Protein AF-A0A822Z451-F1 (afdb_monomer_lite)

Foldseek 3Di:
DPPVCPPPDDDDPDDDPLVVVQVVQVVLAAWDQQPVVDDPVDPPDDPGRIDHHHDDDRDDDDPPDPPPDD

Organism: Nelumbo nucifera (NCBI:txid4432)

InterPro domains:
  IPR020095 Pseudouridine synthase I, TruA, C-terminal [G3DSA:3.30.70.660] (1-68)
  IPR020103 Pseudouridine synthase, catalytic domain superfamily [SSF55120] (2-60)

Radius of gyration: 17.87 Å; chains: 1; bounding box: 38×42×35 Å

Sequence (70 aa):
MDPFQRLYAYHNAYRLNTVAMREAAKYFIGKHDFSAFVNASRNDISPDPLKHIFRFDVIEMVCIKPLTTI

Secondary structure (DSSP, 8-state):
--GGGTTTSPPPSSPP-HHHHHHHHHTTSEEEE-GGGS-TT-SS--S--EEEES----------------

Structure (mmCIF, N/CA/C/O backbone):
data_AF-A0A822Z451-F1
#
_entry.id   AF-A0A822Z451-F1
#
loop_
_atom_site.group_PDB
_atom_site.id
_atom_site.type_symbol
_atom_site.label_atom_id
_atom_site.label_alt_id
_atom_site.label_comp_id
_atom_site.label_asym_id
_atom_site.label_entity_id
_atom_site.label_seq_id
_atom_site.pdbx_PDB_ins_code
_atom_site.Cartn_x
_atom_site.Cartn_y
_atom_site.Cartn_z
_atom_site.occupancy
_atom_site.B_iso_or_equiv
_atom_site.auth_seq_id
_atom_site.auth_comp_id
_atom_site.auth_asym_id
_atom_site.auth_atom_id
_atom_site.pdbx_PDB_model_num
ATOM 1 N N . MET A 1 1 ? -18.939 11.079 -4.723 1.00 79.06 1 MET A N 1
ATOM 2 C CA . MET A 1 1 ? -17.818 11.381 -5.638 1.00 79.06 1 MET A CA 1
ATOM 3 C C . MET A 1 1 ? -17.754 12.887 -5.846 1.00 79.06 1 MET A C 1
ATOM 5 O O . MET A 1 1 ? -18.808 13.475 -6.040 1.00 79.06 1 MET A O 1
ATOM 9 N N . ASP A 1 2 ? -16.567 13.492 -5.757 1.00 84.81 2 ASP A N 1
ATOM 10 C CA . ASP A 1 2 ? -16.332 14.880 -6.180 1.00 84.81 2 ASP A CA 1
ATOM 11 C C . ASP A 1 2 ? -16.006 14.879 -7.689 1.00 84.81 2 ASP A C 1
ATOM 13 O O . ASP A 1 2 ? -14.974 14.315 -8.073 1.00 84.81 2 ASP A O 1
ATOM 17 N N . PRO A 1 3 ? -16.861 15.460 -8.556 1.00 90.38 3 PRO A N 1
ATOM 18 C CA . PRO A 1 3 ? -16.642 15.475 -10.001 1.00 90.38 3 PRO A CA 1
ATOM 19 C C . PRO A 1 3 ? -15.310 16.099 -10.424 1.00 90.38 3 PRO A C 1
ATOM 21 O O . PRO A 1 3 ? -14.731 15.661 -11.419 1.00 90.38 3 PRO A O 1
ATOM 24 N N . PHE A 1 4 ? -14.792 17.066 -9.662 1.00 93.75 4 PHE A N 1
ATOM 25 C CA . PHE A 1 4 ? -13.530 17.739 -9.972 1.00 93.75 4 PHE A CA 1
ATOM 26 C C . PHE A 1 4 ? -12.307 16.851 -9.711 1.00 93.75 4 PHE A C 1
ATOM 28 O O . PHE A 1 4 ? -11.249 17.073 -10.293 1.00 93.75 4 PHE A O 1
ATOM 35 N N . GLN A 1 5 ? -12.451 15.809 -8.887 1.00 90.69 5 GLN A N 1
ATOM 36 C CA . GLN A 1 5 ? -11.375 14.873 -8.547 1.00 90.69 5 GLN A CA 1
ATOM 37 C C . GLN A 1 5 ? -11.465 13.5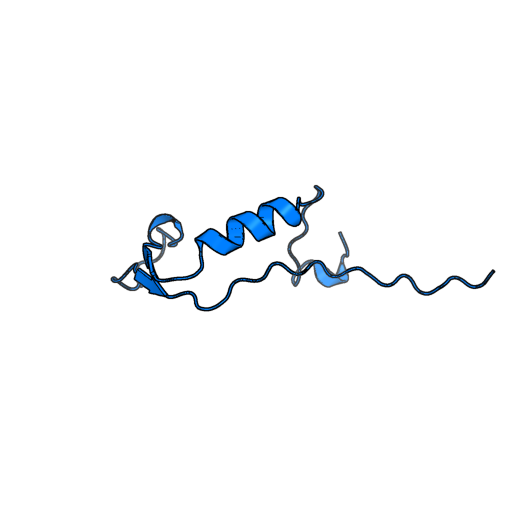41 -9.307 1.00 90.69 5 GLN A C 1
ATOM 39 O O . GLN A 1 5 ? -10.621 12.673 -9.106 1.00 90.69 5 GLN A O 1
ATOM 44 N N . ARG A 1 6 ? -12.449 13.352 -10.204 1.00 91.19 6 ARG A N 1
ATOM 45 C CA . ARG A 1 6 ? -12.745 12.050 -10.845 1.00 91.19 6 ARG A CA 1
ATOM 46 C C . ARG A 1 6 ? -11.540 11.381 -11.522 1.00 91.19 6 ARG A C 1
ATOM 48 O O . ARG A 1 6 ? -11.475 10.158 -11.554 1.00 91.19 6 ARG A O 1
ATOM 55 N N . LEU A 1 7 ? -10.625 12.165 -12.092 1.00 94.06 7 LEU A N 1
ATOM 56 C CA . LEU A 1 7 ? -9.433 11.660 -12.790 1.00 94.06 7 LEU A CA 1
ATOM 57 C C . LEU A 1 7 ? -8.172 11.635 -11.912 1.00 94.06 7 LEU A C 1
ATOM 59 O O . LEU A 1 7 ? -7.141 11.133 -12.347 1.00 94.06 7 LEU A O 1
ATOM 63 N N . TYR A 1 8 ? -8.254 12.173 -10.694 1.00 92.75 8 TYR A N 1
ATOM 64 C CA . TYR A 1 8 ? -7.108 12.397 -9.809 1.00 92.75 8 TYR A CA 1
ATOM 65 C C . TYR A 1 8 ? -7.212 11.636 -8.485 1.00 92.75 8 TYR A C 1
ATOM 67 O O . TYR A 1 8 ? -6.208 11.449 -7.804 1.00 92.75 8 TYR A O 1
ATOM 75 N N . ALA A 1 9 ? -8.405 11.158 -8.130 1.00 91.06 9 ALA A N 1
ATOM 76 C CA . ALA A 1 9 ? -8.645 10.363 -6.940 1.00 91.06 9 ALA A CA 1
ATOM 77 C C . ALA A 1 9 ? -9.532 9.160 -7.265 1.00 91.06 9 ALA A C 1
ATOM 79 O O . ALA A 1 9 ? -10.570 9.277 -7.919 1.00 91.06 9 ALA A O 1
ATOM 80 N N . TYR A 1 10 ? -9.147 7.997 -6.746 1.00 91.69 10 TYR A N 1
ATOM 81 C CA . TYR A 1 10 ? -9.994 6.818 -6.814 1.00 91.69 10 TYR A CA 1
ATOM 82 C C . TYR A 1 10 ? -11.145 6.943 -5.809 1.00 91.69 10 TYR A C 1
ATOM 84 O O . TYR A 1 10 ? -10.924 7.066 -4.603 1.00 91.69 10 TYR A O 1
ATOM 92 N N . HIS A 1 11 ? -12.388 6.904 -6.295 1.00 91.44 11 HIS A N 1
ATOM 93 C CA . HIS A 1 11 ? -13.562 6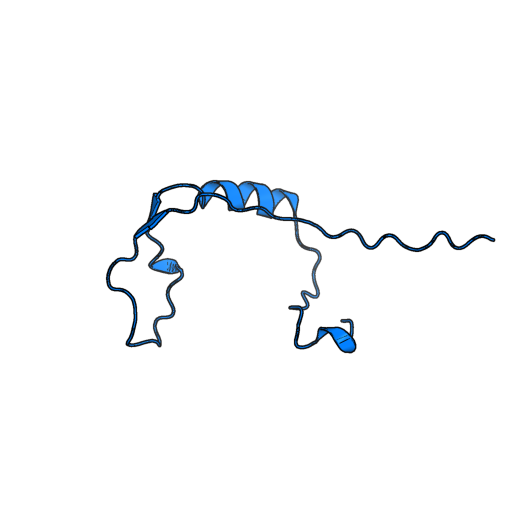.928 -5.429 1.00 91.44 11 HIS A CA 1
ATOM 94 C C . HIS A 1 11 ? -13.909 5.515 -4.951 1.00 91.44 11 HIS A C 1
ATOM 96 O O . HIS A 1 11 ? -14.285 4.661 -5.749 1.00 91.44 11 HIS A O 1
ATOM 102 N N . ASN A 1 12 ? -13.855 5.294 -3.638 1.00 91.12 12 ASN A N 1
ATOM 103 C CA . ASN A 1 12 ? -14.463 4.126 -3.011 1.00 91.12 12 ASN A CA 1
ATOM 104 C C . ASN A 1 12 ? -15.833 4.513 -2.432 1.00 91.12 12 ASN A C 1
ATOM 106 O O . ASN A 1 12 ? -15.930 5.478 -1.673 1.00 91.12 12 ASN A O 1
ATOM 110 N N . ALA A 1 13 ? -16.883 3.775 -2.800 1.00 92.44 13 ALA A N 1
ATOM 111 C CA . ALA A 1 13 ? -18.233 3.989 -2.280 1.00 92.44 13 ALA A CA 1
ATOM 112 C C . ALA A 1 13 ? -18.364 3.584 -0.800 1.00 92.44 13 ALA A C 1
ATOM 114 O O . ALA A 1 13 ? -19.245 4.077 -0.099 1.00 92.44 13 ALA A O 1
ATOM 115 N N . TYR A 1 14 ? -17.479 2.706 -0.320 1.00 92.50 14 TYR A N 1
ATOM 116 C CA . TYR A 1 14 ? -17.489 2.192 1.042 1.00 92.50 14 TYR A CA 1
ATOM 117 C C . TYR A 1 14 ? -16.430 2.857 1.911 1.00 92.50 14 TYR A C 1
ATOM 119 O O . TYR A 1 14 ? -15.354 3.252 1.452 1.00 92.50 14 TYR A O 1
ATOM 127 N N . ARG A 1 15 ? -16.726 2.930 3.211 1.00 91.12 15 ARG A N 1
ATOM 128 C CA . ARG A 1 15 ? -15.776 3.431 4.199 1.00 91.12 15 ARG A CA 1
ATOM 129 C C . ARG A 1 15 ? -14.638 2.429 4.369 1.00 91.12 15 ARG A C 1
ATOM 131 O O . ARG A 1 15 ? -14.866 1.266 4.690 1.00 91.12 15 ARG A O 1
ATOM 138 N N . LEU A 1 16 ? -13.414 2.903 4.181 1.00 93.25 16 LEU A N 1
ATOM 139 C CA . LEU A 1 16 ? -12.213 2.111 4.402 1.00 93.25 16 LEU A CA 1
ATOM 140 C C . LEU A 1 16 ? -11.915 1.977 5.899 1.00 93.25 16 LEU A C 1
ATOM 142 O O . LEU A 1 16 ? -12.109 2.913 6.676 1.00 93.25 16 LEU A O 1
ATOM 146 N N . ASN A 1 17 ? -11.402 0.815 6.301 1.00 95.75 17 ASN A N 1
ATOM 147 C CA . ASN A 1 17 ? -10.879 0.607 7.647 1.00 95.75 17 ASN A CA 1
ATOM 148 C C . ASN A 1 17 ? -9.395 0.998 7.682 1.00 95.75 17 ASN A C 1
ATOM 150 O O . ASN A 1 17 ? -8.515 0.173 7.437 1.00 95.75 17 ASN A O 1
ATOM 154 N N . THR A 1 18 ? -9.121 2.267 7.991 1.00 94.94 18 THR A N 1
ATOM 155 C CA . THR A 1 18 ? -7.753 2.809 7.997 1.00 94.94 18 THR A C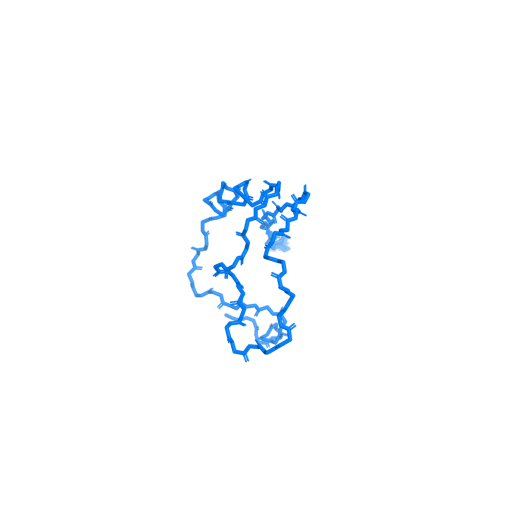A 1
ATOM 156 C C . THR A 1 18 ? -6.868 2.169 9.066 1.00 94.94 18 THR A C 1
ATOM 158 O O . THR A 1 18 ? -5.660 2.082 8.870 1.00 94.94 18 THR A O 1
ATOM 161 N N . VAL A 1 19 ? -7.442 1.648 10.156 1.00 96.44 19 VAL A N 1
ATOM 162 C CA . VAL A 1 19 ? -6.695 0.894 11.177 1.00 96.44 19 VAL A CA 1
ATOM 163 C C . VAL A 1 19 ? -6.183 -0.422 10.596 1.00 96.44 19 VAL A C 1
ATOM 165 O O . VAL A 1 19 ? -4.983 -0.670 10.618 1.00 96.44 19 VAL A O 1
ATOM 168 N N . ALA A 1 20 ? -7.065 -1.224 9.993 1.00 97.88 20 ALA A N 1
ATOM 169 C CA . ALA A 1 20 ? -6.674 -2.487 9.367 1.00 97.88 20 ALA A CA 1
ATOM 170 C C . ALA A 1 20 ? -5.672 -2.283 8.218 1.00 97.88 20 ALA A C 1
ATOM 172 O O . ALA A 1 20 ? -4.725 -3.050 8.081 1.00 97.88 20 ALA A O 1
ATOM 173 N N . MET A 1 21 ? -5.835 -1.221 7.423 1.00 97.69 21 MET A N 1
ATOM 174 C CA . MET A 1 21 ? -4.886 -0.883 6.357 1.00 97.69 21 MET A CA 1
ATOM 175 C C . MET A 1 21 ? -3.504 -0.505 6.901 1.00 97.69 21 MET A C 1
ATOM 177 O O . MET A 1 21 ? -2.501 -0.908 6.321 1.00 97.69 21 MET A O 1
ATOM 181 N N . ARG A 1 22 ? -3.433 0.243 8.014 1.00 97.75 22 ARG A N 1
ATOM 182 C CA . ARG A 1 22 ? -2.159 0.568 8.679 1.00 97.75 22 ARG A CA 1
ATOM 183 C C . ARG A 1 22 ? -1.473 -0.677 9.228 1.00 97.75 22 ARG A C 1
ATOM 185 O O . ARG A 1 22 ? -0.262 -0.795 9.090 1.00 97.75 22 ARG A O 1
ATOM 192 N N . GLU A 1 23 ? -2.227 -1.608 9.809 1.00 98.25 23 GLU A N 1
ATOM 193 C CA . GLU A 1 23 ? -1.667 -2.892 10.242 1.00 98.25 23 GLU A CA 1
ATOM 194 C C . GLU A 1 23 ? -1.153 -3.706 9.049 1.00 98.25 23 GLU A C 1
ATOM 196 O O . GLU A 1 23 ? -0.023 -4.186 9.078 1.00 98.25 23 GLU A O 1
ATOM 201 N N . ALA A 1 24 ? -1.923 -3.775 7.959 1.00 98.12 24 ALA A N 1
ATOM 202 C CA . ALA A 1 24 ? -1.511 -4.459 6.738 1.00 98.12 24 ALA A CA 1
ATOM 203 C C . ALA A 1 24 ? -0.236 -3.850 6.118 1.00 98.12 24 ALA A C 1
ATOM 205 O O . ALA A 1 24 ? 0.652 -4.585 5.692 1.00 98.12 24 ALA A O 1
ATOM 206 N N . ALA A 1 25 ? -0.114 -2.518 6.109 1.00 98.06 25 ALA A N 1
ATOM 207 C CA . ALA A 1 25 ? 1.036 -1.800 5.555 1.00 98.06 25 ALA A CA 1
ATOM 208 C C . ALA A 1 25 ? 2.372 -2.209 6.200 1.00 98.06 25 ALA A C 1
ATOM 210 O O . ALA A 1 25 ? 3.398 -2.237 5.521 1.00 98.06 25 ALA A O 1
ATOM 211 N N . LYS A 1 26 ? 2.373 -2.592 7.484 1.00 97.62 26 LYS A N 1
ATOM 212 C CA . LYS A 1 26 ? 3.591 -3.026 8.189 1.00 97.62 26 LYS A CA 1
ATOM 213 C C . LYS A 1 26 ? 4.215 -4.277 7.566 1.00 97.62 26 LYS A C 1
ATOM 215 O O . LYS A 1 26 ? 5.437 -4.378 7.540 1.00 97.62 26 LYS A O 1
ATOM 220 N N . TYR A 1 27 ? 3.407 -5.190 7.021 1.00 97.94 27 TYR A N 1
ATOM 221 C CA . TYR A 1 27 ? 3.905 -6.413 6.375 1.00 97.94 27 TYR A CA 1
ATOM 222 C C . TYR A 1 27 ? 4.667 -6.145 5.075 1.00 97.94 27 TYR A C 1
ATOM 224 O O . TYR A 1 27 ? 5.415 -7.003 4.623 1.00 97.94 27 TYR A O 1
ATOM 232 N N . PHE A 1 28 ? 4.501 -4.961 4.483 1.00 97.44 28 PHE A N 1
ATOM 233 C CA . PHE A 1 28 ? 5.185 -4.583 3.252 1.00 97.44 28 PHE A CA 1
ATOM 234 C C . PHE A 1 28 ? 6.600 -4.051 3.488 1.00 97.44 28 PHE A C 1
ATOM 236 O O . PHE A 1 28 ? 7.401 -4.069 2.559 1.00 97.44 28 PHE A O 1
ATOM 243 N N . ILE A 1 29 ? 6.922 -3.568 4.695 1.00 98.19 29 ILE A N 1
ATOM 244 C CA . ILE A 1 29 ? 8.233 -2.983 5.010 1.00 98.19 29 ILE A CA 1
ATOM 245 C C . ILE A 1 29 ? 9.290 -4.095 5.069 1.00 98.19 29 ILE A C 1
ATOM 247 O O . ILE A 1 29 ? 9.056 -5.164 5.631 1.00 98.19 29 ILE A O 1
ATOM 251 N N . GLY A 1 30 ? 10.468 -3.839 4.502 1.00 98.12 30 GLY A N 1
ATOM 252 C CA . GLY A 1 30 ? 11.549 -4.814 4.376 1.00 98.12 30 GLY A CA 1
ATOM 253 C C . GLY A 1 30 ? 11.651 -5.410 2.972 1.00 98.12 30 GLY A C 1
ATOM 254 O O . GLY A 1 30 ? 11.134 -4.850 2.001 1.00 98.12 30 GLY A O 1
ATOM 255 N N . LYS A 1 31 ? 12.403 -6.508 2.853 1.00 97.94 31 LYS A N 1
ATOM 256 C CA . LYS A 1 31 ? 12.687 -7.168 1.575 1.00 97.94 31 LYS A CA 1
ATOM 257 C C . LYS A 1 31 ? 11.711 -8.319 1.351 1.00 97.94 31 LYS A C 1
ATOM 259 O O . LYS A 1 31 ? 11.756 -9.294 2.093 1.00 97.94 31 LYS A O 1
ATOM 264 N N . HIS A 1 32 ? 10.891 -8.213 0.309 1.00 97.25 32 HIS A N 1
ATOM 265 C CA . HIS A 1 32 ? 9.851 -9.194 -0.014 1.00 97.25 32 HIS A CA 1
ATOM 266 C C . HIS A 1 32 ? 9.813 -9.502 -1.507 1.00 97.25 32 HIS A C 1
ATOM 268 O O . HIS A 1 32 ? 10.280 -8.705 -2.324 1.00 97.25 32 HIS A O 1
ATOM 274 N N . ASP A 1 33 ? 9.244 -10.656 -1.845 1.00 95.69 33 ASP A N 1
ATOM 275 C CA . ASP A 1 33 ? 8.888 -11.027 -3.213 1.00 95.69 33 ASP A CA 1
ATOM 276 C C . ASP A 1 33 ? 7.537 -10.390 -3.577 1.00 95.69 33 ASP A C 1
ATOM 278 O O . ASP A 1 33 ? 6.528 -10.622 -2.911 1.00 95.69 33 ASP A O 1
ATOM 282 N N . PHE A 1 34 ? 7.527 -9.567 -4.628 1.00 94.50 34 PHE A N 1
ATOM 283 C CA . PHE A 1 34 ? 6.345 -8.841 -5.095 1.00 94.50 34 PHE A CA 1
ATOM 284 C C . PHE A 1 34 ? 5.702 -9.434 -6.352 1.00 94.50 34 PHE A C 1
ATOM 286 O O . PHE A 1 34 ? 4.866 -8.774 -6.970 1.00 94.50 34 PHE A O 1
ATOM 293 N N . SER A 1 35 ? 6.038 -10.668 -6.735 1.00 91.38 35 SER A N 1
ATOM 294 C CA . SER A 1 35 ? 5.489 -11.343 -7.923 1.00 91.38 35 SER A CA 1
ATOM 295 C C . SER A 1 35 ? 3.954 -11.347 -7.965 1.00 91.38 35 SER A C 1
ATOM 297 O O . SER A 1 35 ? 3.375 -11.118 -9.025 1.00 91.38 35 SER A O 1
ATOM 299 N N . ALA A 1 36 ? 3.287 -11.485 -6.814 1.00 92.50 36 ALA A N 1
ATOM 300 C CA . ALA A 1 36 ? 1.825 -11.425 -6.696 1.00 92.50 36 ALA A CA 1
ATOM 301 C C . ALA A 1 36 ? 1.199 -10.061 -7.072 1.00 92.50 36 ALA A C 1
ATOM 303 O O . ALA A 1 36 ? -0.008 -9.984 -7.292 1.00 92.50 36 ALA A O 1
ATOM 304 N N . PHE A 1 37 ? 1.995 -8.988 -7.149 1.00 91.25 37 PHE A N 1
ATOM 305 C CA . PHE A 1 37 ? 1.547 -7.624 -7.465 1.00 91.25 37 PHE A CA 1
ATOM 306 C C . PHE A 1 37 ? 1.966 -7.158 -8.869 1.00 91.25 37 PHE A C 1
ATOM 308 O O . PHE A 1 37 ? 1.711 -6.013 -9.248 1.00 91.25 37 PHE A O 1
ATOM 315 N N . VAL A 1 38 ? 2.631 -8.017 -9.646 1.00 88.81 38 VAL A N 1
ATOM 316 C CA . VAL A 1 38 ? 3.117 -7.686 -10.990 1.00 88.81 38 VAL A CA 1
ATOM 317 C C . VAL A 1 38 ? 1.977 -7.733 -12.006 1.00 88.81 38 VAL A C 1
ATOM 319 O O . VAL A 1 38 ? 1.113 -8.607 -11.972 1.00 88.81 38 VAL A O 1
ATOM 322 N N . ASN A 1 39 ? 1.996 -6.803 -12.964 1.00 87.88 39 ASN A N 1
ATOM 323 C CA . ASN A 1 39 ? 1.087 -6.859 -14.100 1.00 87.88 39 ASN A CA 1
ATOM 324 C C . ASN A 1 39 ? 1.505 -7.972 -15.075 1.00 87.88 39 ASN A C 1
ATOM 326 O O . ASN A 1 39 ? 2.453 -7.795 -15.836 1.00 87.88 39 ASN A O 1
ATOM 330 N N . ALA A 1 40 ? 0.750 -9.071 -15.102 1.00 81.94 40 ALA A N 1
ATOM 331 C CA . ALA A 1 40 ? 0.991 -10.216 -15.979 1.00 81.94 40 ALA A CA 1
ATOM 332 C C . ALA A 1 40 ? 0.867 -9.907 -17.487 1.00 81.94 40 ALA A C 1
ATOM 334 O O . ALA A 1 40 ? 1.326 -10.695 -18.306 1.00 81.94 40 ALA A O 1
ATOM 335 N N . SER A 1 41 ? 0.250 -8.782 -17.873 1.00 81.44 41 SER A N 1
ATOM 336 C CA . SER A 1 41 ? 0.075 -8.400 -19.282 1.00 81.44 41 SER A CA 1
ATOM 337 C C . SER A 1 41 ? 1.265 -7.633 -19.866 1.00 81.44 41 SER A C 1
ATOM 339 O O . SER A 1 41 ? 1.206 -7.207 -21.021 1.00 81.44 41 SER A O 1
ATOM 341 N N . ARG A 1 42 ? 2.296 -7.351 -19.063 1.00 77.44 42 ARG A N 1
ATOM 342 C CA . ARG A 1 42 ? 3.489 -6.623 -19.499 1.00 77.44 42 ARG A CA 1
ATOM 343 C C . ARG A 1 42 ? 4.604 -7.595 -19.855 1.00 77.44 42 ARG A C 1
ATOM 345 O O . ARG A 1 42 ? 4.889 -8.519 -19.109 1.00 77.44 42 ARG A O 1
ATOM 352 N N . ASN A 1 43 ? 5.256 -7.350 -20.987 1.00 70.94 43 ASN A N 1
ATOM 353 C CA . ASN A 1 43 ? 6.385 -8.159 -21.454 1.00 70.94 43 ASN A CA 1
ATOM 354 C C . ASN A 1 43 ? 7.744 -7.556 -21.046 1.00 70.94 43 ASN A C 1
ATOM 356 O O . ASN A 1 43 ? 8.777 -8.185 -21.234 1.00 70.94 43 ASN A O 1
ATOM 360 N N . ASP A 1 44 ? 7.745 -6.349 -20.477 1.00 75.00 44 ASP A N 1
ATOM 361 C CA . ASP A 1 44 ? 8.905 -5.580 -20.012 1.00 75.00 44 ASP A CA 1
ATOM 362 C C . ASP A 1 44 ? 9.098 -5.666 -18.484 1.00 75.00 44 ASP A C 1
ATOM 364 O O . ASP A 1 44 ? 9.600 -4.741 -17.844 1.00 75.00 44 ASP A O 1
ATOM 368 N N . ILE A 1 45 ? 8.667 -6.770 -17.871 1.00 74.06 45 ILE A N 1
ATOM 369 C CA . ILE A 1 45 ? 8.743 -6.962 -16.420 1.00 74.06 45 ILE A CA 1
ATOM 370 C C . ILE A 1 45 ? 10.209 -7.107 -15.995 1.00 74.06 45 ILE A C 1
ATOM 372 O O . I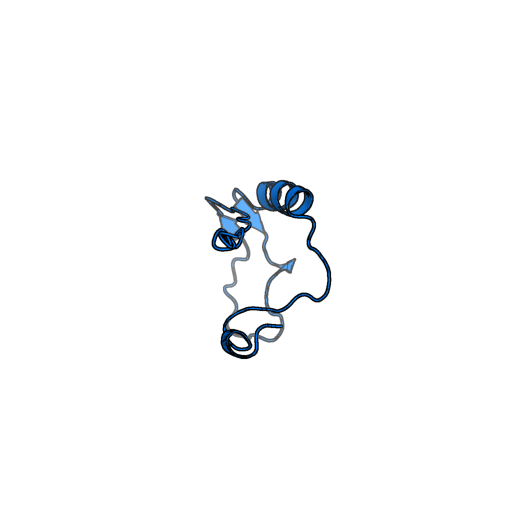LE A 1 45 ? 10.965 -7.898 -16.558 1.00 74.06 45 ILE A O 1
ATOM 376 N N . SER A 1 46 ? 10.601 -6.367 -14.954 1.00 75.00 46 SER A N 1
ATOM 377 C CA . SER A 1 46 ? 11.882 -6.589 -14.281 1.00 75.00 46 SER A CA 1
ATOM 378 C C . SER A 1 46 ? 11.949 -8.039 -13.783 1.00 75.00 46 SER A C 1
ATOM 380 O O . SER A 1 46 ? 11.082 -8.434 -13.004 1.00 75.00 46 SER A O 1
ATOM 382 N N . PRO A 1 47 ? 12.959 -8.830 -14.186 1.00 79.12 47 PRO A N 1
ATOM 383 C CA . PRO A 1 47 ? 13.007 -10.257 -13.872 1.00 79.12 47 PRO A CA 1
ATOM 384 C C . PRO A 1 47 ? 13.201 -10.546 -12.379 1.00 79.12 47 PRO A C 1
ATOM 386 O O . PRO A 1 47 ? 12.948 -11.664 -11.946 1.00 79.12 47 PRO A O 1
ATOM 389 N N . ASP A 1 48 ? 13.640 -9.557 -11.593 1.00 89.00 48 ASP A N 1
ATOM 390 C CA . ASP A 1 48 ? 13.781 -9.681 -10.145 1.00 89.00 48 ASP A CA 1
ATOM 391 C C . ASP A 1 48 ? 12.514 -9.168 -9.431 1.00 89.00 48 ASP A C 1
ATOM 393 O O . ASP A 1 48 ? 12.274 -7.949 -9.406 1.00 89.00 48 ASP A O 1
ATOM 397 N N . PRO A 1 49 ? 11.702 -10.059 -8.829 1.00 89.94 49 PRO A N 1
ATOM 398 C CA . PRO A 1 49 ? 10.508 -9.671 -8.093 1.00 89.94 49 PRO A CA 1
ATOM 399 C C . PRO A 1 49 ? 10.827 -9.138 -6.689 1.00 89.94 49 PRO A C 1
ATOM 401 O O . PRO A 1 49 ? 9.935 -8.590 -6.039 1.00 89.94 49 PRO A O 1
ATOM 404 N N . LEU A 1 50 ? 12.069 -9.262 -6.206 1.00 94.69 50 LEU A N 1
ATOM 405 C CA . LEU A 1 50 ? 12.446 -8.808 -4.873 1.00 94.69 50 LEU A CA 1
ATOM 406 C C . LEU A 1 50 ? 12.528 -7.283 -4.837 1.00 94.69 50 LEU A C 1
ATOM 408 O O . LEU A 1 50 ? 13.245 -6.650 -5.618 1.00 94.69 50 LEU A O 1
ATOM 412 N N . LYS A 1 51 ? 11.811 -6.675 -3.891 1.00 94.88 51 LYS A N 1
ATOM 413 C CA . LYS A 1 51 ? 11.875 -5.233 -3.618 1.00 94.88 51 LYS A CA 1
ATOM 414 C C . LYS A 1 51 ? 12.083 -5.000 -2.132 1.00 94.88 51 LYS A C 1
ATOM 416 O O . LYS A 1 51 ? 11.629 -5.782 -1.301 1.00 94.88 51 LYS A O 1
ATOM 421 N N . HIS A 1 52 ? 12.784 -3.917 -1.811 1.00 97.50 52 HIS A N 1
ATOM 422 C CA . HIS A 1 52 ? 12.978 -3.461 -0.441 1.00 97.50 52 HIS A CA 1
ATOM 423 C C . HIS A 1 52 ? 12.168 -2.183 -0.222 1.00 97.50 52 HIS A C 1
ATOM 425 O O . HIS A 1 52 ? 12.497 -1.138 -0.782 1.00 97.50 52 HIS A O 1
ATOM 431 N N . ILE A 1 53 ? 11.102 -2.271 0.573 1.00 97.81 53 ILE A N 1
ATOM 432 C CA . ILE A 1 53 ? 10.292 -1.111 0.950 1.00 97.81 53 ILE A CA 1
ATOM 433 C C . ILE A 1 53 ? 10.803 -0.570 2.281 1.00 97.81 53 ILE A C 1
ATOM 435 O O . ILE A 1 53 ? 10.759 -1.254 3.300 1.00 97.81 53 ILE A O 1
ATOM 439 N N . PHE A 1 54 ? 11.257 0.681 2.276 1.00 97.94 54 PHE A N 1
ATOM 440 C CA . PHE A 1 54 ? 11.756 1.354 3.479 1.00 97.94 54 PHE A CA 1
ATOM 441 C C . PHE A 1 54 ? 10.641 1.975 4.323 1.00 97.94 54 PHE A C 1
ATOM 443 O O . PHE A 1 54 ? 10.797 2.138 5.530 1.00 97.94 54 PHE A O 1
ATOM 450 N N . ARG A 1 55 ? 9.526 2.358 3.690 1.00 97.88 55 ARG A N 1
ATOM 451 C CA . ARG A 1 55 ? 8.426 3.072 4.340 1.00 97.88 55 ARG A CA 1
ATOM 452 C C . ARG A 1 55 ? 7.114 2.841 3.600 1.00 97.88 55 ARG A C 1
ATOM 454 O O . ARG A 1 55 ? 7.081 2.934 2.376 1.00 97.88 55 ARG A O 1
ATOM 461 N N . PHE A 1 56 ? 6.047 2.591 4.354 1.00 97.50 56 PHE A N 1
ATOM 462 C CA . PHE A 1 56 ? 4.685 2.483 3.839 1.00 97.50 56 PHE A CA 1
ATOM 463 C C . PHE A 1 56 ? 3.715 3.062 4.873 1.00 97.50 56 PHE A C 1
ATOM 465 O O . PHE A 1 56 ? 3.388 2.404 5.857 1.00 97.50 56 PHE A O 1
ATOM 472 N N . ASP A 1 57 ? 3.216 4.274 4.622 1.00 96.31 57 ASP A N 1
ATOM 473 C CA . ASP A 1 57 ? 2.254 4.932 5.508 1.00 96.31 57 ASP A CA 1
ATOM 474 C C . ASP A 1 57 ? 0.862 5.000 4.888 1.00 96.31 57 ASP A C 1
ATOM 476 O O . ASP A 1 57 ? 0.700 5.284 3.702 1.00 96.31 57 ASP A O 1
ATOM 480 N N . VAL A 1 58 ? -0.159 4.827 5.729 1.00 96.06 58 VAL A N 1
ATOM 481 C CA . VAL A 1 58 ? -1.561 5.063 5.367 1.00 96.06 58 VAL A CA 1
ATOM 482 C C . VAL A 1 58 ? -2.064 6.290 6.124 1.00 96.06 58 VAL A C 1
ATOM 484 O O . VAL A 1 58 ? -2.302 6.251 7.338 1.00 96.06 58 VAL A O 1
ATOM 487 N N . ILE A 1 59 ? -2.229 7.387 5.384 1.00 94.50 59 ILE A N 1
ATOM 488 C CA . ILE A 1 59 ? -2.652 8.689 5.902 1.00 94.50 59 ILE A CA 1
ATOM 489 C C . ILE A 1 59 ? -4.126 8.901 5.563 1.00 94.50 59 ILE A C 1
ATOM 491 O O . ILE A 1 59 ? -4.544 8.749 4.419 1.00 94.50 59 ILE A O 1
ATOM 495 N N . GLU A 1 60 ? -4.915 9.263 6.570 1.00 90.44 60 GLU A N 1
ATOM 496 C CA . GLU A 1 60 ? -6.309 9.660 6.386 1.00 90.44 60 GLU A CA 1
ATOM 497 C C . GLU A 1 60 ? -6.364 11.186 6.386 1.00 90.44 60 GLU A C 1
ATOM 499 O O . GLU A 1 60 ? -6.092 11.819 7.406 1.00 90.44 60 GLU A O 1
ATOM 504 N N . MET A 1 61 ? -6.662 11.783 5.230 1.00 82.69 61 MET A N 1
ATOM 505 C CA . MET A 1 61 ? -6.869 13.226 5.150 1.00 82.69 61 MET A CA 1
ATOM 506 C C . MET A 1 61 ? -8.252 13.556 5.691 1.00 82.69 61 MET A C 1
ATOM 508 O O . MET A 1 61 ? -9.271 13.321 5.041 1.00 82.69 61 MET A O 1
ATOM 512 N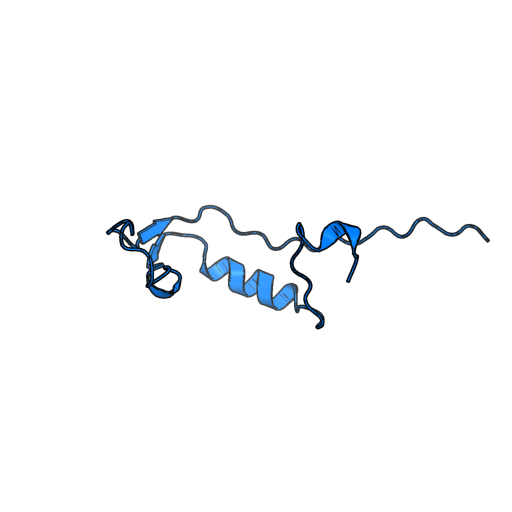 N . VAL A 1 62 ? -8.285 14.109 6.897 1.00 73.38 62 VAL A N 1
ATOM 513 C CA . VAL A 1 62 ? -9.517 14.640 7.466 1.00 73.38 62 VAL A CA 1
ATOM 514 C C . VAL A 1 62 ? -9.770 15.995 6.811 1.00 73.38 62 VAL A C 1
ATOM 516 O O . VAL A 1 62 ? -8.969 16.918 6.950 1.00 73.38 62 VAL A O 1
ATOM 519 N N . CYS A 1 63 ? -10.872 16.121 6.071 1.00 64.38 63 CYS A N 1
ATOM 520 C CA . CYS A 1 63 ? -11.341 17.428 5.625 1.00 64.38 63 CYS A CA 1
ATOM 521 C C . CYS A 1 63 ? -11.672 18.252 6.874 1.00 64.38 63 CYS A C 1
ATOM 523 O O . CYS A 1 63 ? -12.624 17.940 7.595 1.00 64.38 63 CYS A O 1
ATOM 525 N N . ILE A 1 64 ? -10.876 19.288 7.138 1.00 60.38 64 ILE A N 1
ATOM 526 C CA . ILE A 1 64 ? -11.232 20.314 8.112 1.00 60.38 64 ILE A CA 1
ATOM 527 C C . ILE A 1 64 ? -12.432 21.037 7.509 1.00 60.38 64 ILE A C 1
ATOM 529 O O . ILE A 1 64 ? -12.284 21.831 6.579 1.00 60.38 64 ILE A O 1
ATOM 533 N N . LYS A 1 65 ? -13.636 20.724 7.990 1.00 58.31 65 LYS A N 1
ATOM 534 C CA . LYS A 1 65 ? -14.804 21.536 7.656 1.00 58.31 65 LYS A CA 1
ATOM 535 C C . LYS A 1 65 ? -14.545 22.928 8.238 1.00 58.31 65 LYS A C 1
ATOM 537 O O . LYS A 1 65 ? -14.209 23.001 9.424 1.00 58.31 65 LYS A O 1
ATOM 542 N N . PRO A 1 66 ? -14.654 24.015 7.453 1.00 55.91 66 PRO A N 1
ATOM 543 C CA . PRO A 1 66 ? -14.611 25.347 8.031 1.00 55.91 66 PRO A CA 1
ATOM 544 C C . PRO A 1 66 ? -15.685 25.415 9.118 1.00 55.91 66 PRO A C 1
ATOM 546 O O . PRO A 1 66 ? -16.797 24.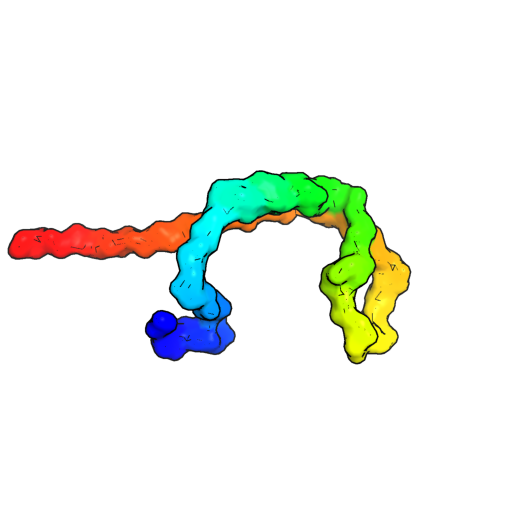920 8.921 1.00 55.91 66 PRO A O 1
ATOM 549 N N . LEU A 1 67 ? -15.323 25.962 10.280 1.00 56.72 67 LEU A N 1
ATOM 550 C CA . LEU A 1 67 ? -16.273 26.285 11.337 1.00 56.72 67 LEU A CA 1
ATOM 551 C C . LEU A 1 67 ? -17.343 27.176 10.705 1.00 56.72 67 LEU A C 1
ATOM 553 O O . LEU A 1 67 ? -17.089 28.341 10.408 1.00 56.72 67 LEU A O 1
ATOM 557 N N . THR A 1 68 ? -18.520 26.620 10.437 1.00 60.16 68 THR A N 1
ATOM 558 C CA . THR A 1 68 ? -19.710 27.422 10.179 1.00 60.16 68 THR A CA 1
ATOM 559 C C . THR A 1 68 ? -20.022 28.138 11.483 1.00 60.16 68 THR A C 1
ATOM 561 O O . THR A 1 68 ? -20.614 27.558 12.392 1.00 60.16 68 THR A O 1
ATOM 564 N N . THR A 1 69 ? -19.520 29.364 11.604 1.00 53.75 69 THR A N 1
ATOM 565 C CA . THR A 1 69 ? -19.968 30.328 12.602 1.00 53.75 69 THR A CA 1
ATOM 566 C C . THR A 1 69 ? -21.427 30.661 12.290 1.00 53.75 69 THR A C 1
ATOM 568 O O . THR A 1 69 ? -21.714 31.103 11.182 1.00 53.75 69 THR A O 1
ATOM 571 N N . ILE A 1 70 ? -22.274 30.324 13.270 1.00 63.16 70 ILE A N 1
ATOM 572 C CA . ILE A 1 70 ? -23.695 30.636 13.537 1.00 63.16 70 ILE A CA 1
ATOM 573 C C . ILE A 1 70 ? -24.446 31.466 12.490 1.00 63.16 70 ILE A C 1
ATOM 575 O O . ILE A 1 70 ? -24.054 32.631 12.264 1.00 63.16 70 ILE A O 1
#

pLDDT: mean 87.58, std 12.4, range [53.75, 98.25]